Protein AF-A0A5C8PMZ1-F1 (afdb_monomer)

Structure (mmCIF, N/CA/C/O backbone):
data_AF-A0A5C8PMZ1-F1
#
_entry.id   AF-A0A5C8PMZ1-F1
#
loop_
_atom_site.group_PDB
_atom_site.id
_atom_site.type_symbol
_atom_site.label_atom_id
_atom_site.label_alt_id
_atom_site.label_comp_id
_atom_site.label_asym_id
_atom_site.label_entity_id
_atom_site.label_seq_id
_atom_site.pdbx_PDB_ins_code
_atom_site.Cartn_x
_atom_site.Cartn_y
_atom_site.Cartn_z
_atom_site.occupancy
_atom_site.B_iso_or_equiv
_atom_site.auth_seq_id
_atom_site.auth_comp_id
_atom_site.auth_asym_id
_atom_site.auth_atom_id
_atom_site.pdbx_PDB_model_num
ATOM 1 N N . MET A 1 1 ? -21.358 4.748 20.306 1.00 49.72 1 MET A N 1
ATOM 2 C CA . MET A 1 1 ? -20.376 3.759 19.814 1.00 49.72 1 MET A CA 1
ATOM 3 C C . MET A 1 1 ? -20.129 4.029 18.345 1.00 49.72 1 MET A C 1
ATOM 5 O O . MET A 1 1 ? -21.084 4.025 17.579 1.00 49.72 1 MET A O 1
ATOM 9 N N . THR A 1 2 ? -18.891 4.306 17.953 1.00 74.19 2 THR A N 1
ATOM 10 C CA . THR A 1 2 ? -18.502 4.317 16.539 1.00 74.19 2 THR A CA 1
ATOM 11 C C . THR A 1 2 ? -18.421 2.866 16.074 1.00 74.19 2 THR A C 1
ATOM 13 O O . THR A 1 2 ? -17.694 2.075 16.670 1.00 74.19 2 THR A O 1
ATOM 16 N N . MET A 1 3 ? -19.204 2.492 15.061 1.00 82.75 3 MET A N 1
ATOM 17 C CA . MET A 1 3 ? -19.118 1.159 14.459 1.00 82.75 3 MET A CA 1
ATOM 18 C C . MET A 1 3 ? -17.757 1.004 13.779 1.00 82.75 3 MET A C 1
ATOM 20 O O . MET A 1 3 ? -17.374 1.841 12.959 1.00 82.75 3 MET A O 1
ATOM 24 N N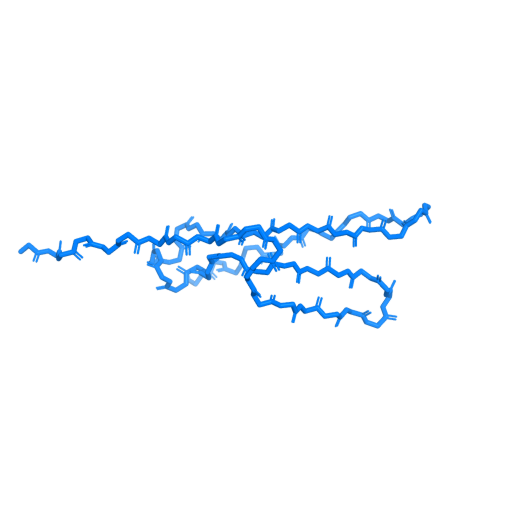 . SER A 1 4 ? -17.024 -0.055 14.119 1.00 83.62 4 SER A N 1
ATOM 25 C CA . SER A 1 4 ? -15.806 -0.422 13.404 1.00 83.62 4 SER A CA 1
ATOM 26 C C . SER A 1 4 ? -16.160 -1.000 12.033 1.00 83.62 4 SER A C 1
ATOM 28 O O . SER A 1 4 ? -17.162 -1.696 11.865 1.00 83.62 4 SER A O 1
ATOM 30 N N . LYS A 1 5 ? -15.327 -0.706 11.031 1.00 85.62 5 LYS A N 1
ATOM 31 C CA . LYS A 1 5 ? -15.461 -1.238 9.673 1.00 85.62 5 LYS A CA 1
ATOM 32 C C . LYS A 1 5 ? -14.206 -2.028 9.324 1.00 85.62 5 LYS A C 1
ATOM 34 O O . LYS A 1 5 ? -13.106 -1.486 9.367 1.00 85.62 5 LYS A O 1
ATOM 39 N N . GLY A 1 6 ? -14.376 -3.301 8.976 1.00 88.88 6 GLY A N 1
ATOM 40 C CA . GLY A 1 6 ? -13.295 -4.128 8.442 1.00 88.88 6 GLY A CA 1
ATOM 41 C C . GLY A 1 6 ? -12.991 -3.790 6.980 1.00 88.88 6 GLY A C 1
ATOM 42 O O . GLY A 1 6 ? -13.886 -3.398 6.228 1.00 88.88 6 GLY A O 1
ATOM 43 N N . VAL A 1 7 ? -11.734 -3.973 6.574 1.00 87.56 7 VAL A N 1
ATOM 44 C CA . VAL A 1 7 ? -11.284 -3.843 5.180 1.00 87.56 7 VAL A CA 1
ATOM 45 C C . VAL A 1 7 ? -10.652 -5.166 4.754 1.00 87.56 7 VAL A C 1
ATOM 47 O O . VAL A 1 7 ? -9.781 -5.687 5.446 1.00 87.56 7 VAL A O 1
ATOM 50 N N . VAL A 1 8 ? -11.090 -5.710 3.616 1.00 91.62 8 VAL A N 1
ATOM 51 C CA . VAL A 1 8 ? -10.504 -6.903 2.987 1.00 91.62 8 VAL A CA 1
ATOM 52 C C . VAL A 1 8 ? -9.856 -6.475 1.680 1.00 91.62 8 VAL A C 1
ATOM 54 O O . VAL A 1 8 ? -10.516 -5.881 0.829 1.00 91.62 8 VAL A O 1
ATOM 57 N N . VAL A 1 9 ? -8.569 -6.784 1.518 1.00 90.00 9 VAL A N 1
ATOM 58 C CA . VAL A 1 9 ? -7.818 -6.493 0.293 1.00 90.00 9 VAL A CA 1
ATOM 59 C C . VAL A 1 9 ? -7.401 -7.817 -0.348 1.00 90.00 9 VAL A C 1
ATOM 61 O O . VAL A 1 9 ? -6.592 -8.534 0.244 1.00 90.00 9 VAL A O 1
ATOM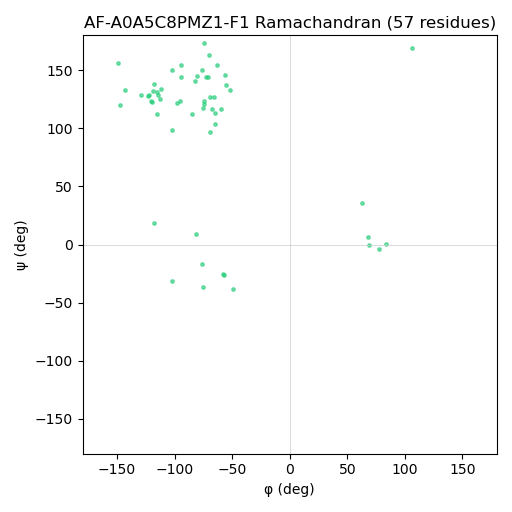 64 N N . PRO A 1 10 ? -7.941 -8.174 -1.526 1.00 92.44 10 PRO A N 1
ATOM 65 C CA . PRO A 1 10 ? -7.525 -9.381 -2.230 1.00 92.44 10 PRO A CA 1
ATOM 66 C C . PRO A 1 10 ? -6.095 -9.234 -2.785 1.00 92.44 10 PRO A C 1
ATOM 68 O O . PRO A 1 10 ? -5.596 -8.111 -2.917 1.00 92.44 10 PRO A O 1
ATOM 71 N N . P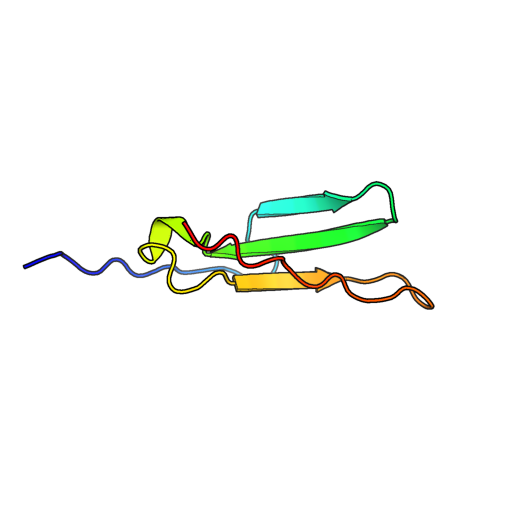RO A 1 11 ? -5.427 -10.341 -3.152 1.00 91.38 11 PRO A N 1
ATOM 72 C CA . PRO A 1 11 ? -4.128 -10.299 -3.822 1.00 91.38 11 PRO A CA 1
ATOM 73 C C . PRO A 1 11 ? -4.143 -9.393 -5.062 1.00 91.38 11 PRO A C 1
ATOM 75 O O . PRO A 1 11 ? -5.068 -9.459 -5.869 1.00 91.38 11 PRO A O 1
ATOM 78 N N . GLY A 1 12 ? -3.138 -8.520 -5.193 1.00 87.75 12 GLY A N 1
ATOM 79 C CA . GLY A 1 12 ? -3.059 -7.524 -6.274 1.00 87.75 12 GLY A CA 1
ATOM 80 C C . GLY A 1 12 ? -4.097 -6.394 -6.199 1.00 87.75 12 GLY A C 1
ATOM 81 O O . GLY A 1 12 ? -4.103 -5.513 -7.056 1.00 87.75 12 GLY A O 1
ATOM 82 N N . GLY A 1 13 ? -4.971 -6.407 -5.190 1.00 90.56 13 GLY A N 1
ATOM 83 C CA . GLY A 1 13 ? -5.954 -5.364 -4.941 1.00 90.56 13 GLY A CA 1
ATOM 84 C C . GLY A 1 13 ? -5.349 -4.091 -4.347 1.00 90.56 13 GLY A C 1
ATOM 85 O O . GLY A 1 13 ? -4.184 -4.030 -3.955 1.00 90.56 13 GLY A O 1
ATOM 86 N N . GLY A 1 14 ? -6.193 -3.069 -4.242 1.00 91.25 14 GLY A N 1
ATOM 87 C CA . GLY A 1 14 ? -5.798 -1.723 -3.837 1.00 91.25 14 GLY A CA 1
ATOM 88 C C . GLY A 1 14 ? -5.791 -0.753 -5.015 1.00 91.25 14 GLY A C 1
ATOM 89 O O . GLY A 1 14 ? -5.929 -1.136 -6.177 1.00 91.25 14 GLY A O 1
ATOM 90 N N . ARG A 1 15 ? -5.671 0.541 -4.716 1.00 92.19 15 ARG A N 1
ATOM 91 C CA . ARG A 1 15 ? -5.611 1.580 -5.745 1.00 92.19 15 ARG A CA 1
ATOM 92 C C . ARG A 1 15 ? -4.178 1.728 -6.234 1.00 92.19 15 ARG A C 1
ATOM 94 O O . ARG A 1 15 ? -3.324 2.203 -5.489 1.00 92.19 15 ARG A O 1
ATOM 101 N N . ARG A 1 16 ? -3.943 1.357 -7.490 1.00 93.25 16 ARG A N 1
ATOM 102 C CA . ARG A 1 16 ? -2.662 1.554 -8.169 1.00 93.25 16 ARG A CA 1
ATOM 103 C C . ARG A 1 16 ? -2.419 3.043 -8.422 1.00 93.25 16 ARG A C 1
ATOM 105 O O . ARG A 1 16 ? -3.275 3.725 -8.984 1.00 93.25 16 ARG A O 1
ATOM 112 N N . LEU A 1 17 ? -1.265 3.529 -7.988 1.00 90.31 17 LEU A N 1
ATOM 113 C CA . LEU A 1 17 ? -0.746 4.867 -8.239 1.00 90.31 17 LEU A CA 1
ATOM 114 C C . LEU A 1 17 ? 0.615 4.702 -8.908 1.00 90.31 17 LEU A C 1
ATOM 116 O O . LEU A 1 17 ? 1.467 3.975 -8.400 1.00 90.31 17 LEU A O 1
ATOM 120 N N . GLU A 1 18 ? 0.806 5.354 -10.044 1.00 90.56 18 GLU A N 1
ATOM 121 C CA . GLU A 1 18 ? 2.067 5.324 -10.781 1.00 90.56 18 GLU A CA 1
ATOM 122 C C . GLU A 1 18 ? 2.709 6.701 -10.708 1.00 90.56 18 GLU A C 1
ATOM 124 O O . GLU A 1 18 ? 2.039 7.720 -10.885 1.00 90.56 18 GLU A O 1
ATOM 129 N N . GLU A 1 19 ? 4.004 6.730 -10.418 1.00 84.44 19 GLU A N 1
ATOM 130 C CA . GLU A 1 19 ? 4.779 7.963 -10.387 1.00 84.44 19 GLU A CA 1
ATOM 131 C C . GLU A 1 19 ? 5.619 8.095 -11.653 1.00 84.44 19 GLU A C 1
ATOM 133 O O . GLU A 1 19 ? 6.070 7.103 -12.227 1.00 84.44 19 GLU A O 1
ATOM 138 N N . ALA A 1 20 ? 5.878 9.335 -12.074 1.00 83.19 20 ALA A N 1
ATOM 139 C CA . AL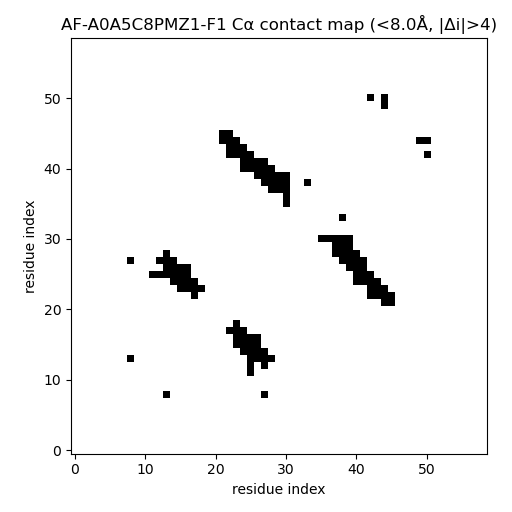A A 1 20 ? 6.675 9.617 -13.269 1.00 83.19 20 ALA A CA 1
ATOM 140 C C . ALA A 1 20 ? 8.093 9.012 -13.207 1.00 83.19 20 ALA A C 1
ATOM 142 O O . ALA A 1 20 ? 8.685 8.707 -14.236 1.00 83.19 20 ALA A O 1
ATOM 143 N N . SER A 1 21 ? 8.628 8.796 -12.003 1.00 84.19 21 SER A N 1
ATOM 144 C CA . SER A 1 21 ? 9.911 8.131 -11.752 1.00 84.19 21 SER A CA 1
ATOM 145 C C . SER A 1 21 ? 9.847 6.593 -11.790 1.00 84.19 21 SER A C 1
ATOM 147 O O . SER A 1 21 ? 10.827 5.930 -11.455 1.00 84.19 21 SER A O 1
ATOM 149 N N . GLY A 1 22 ? 8.720 6.009 -12.210 1.00 87.88 22 GLY A N 1
ATOM 150 C CA . GLY A 1 22 ? 8.560 4.572 -12.448 1.00 87.88 22 GLY A CA 1
ATOM 151 C C . GLY A 1 22 ? 8.230 3.738 -11.208 1.00 87.88 22 GLY A C 1
ATOM 152 O O . GLY A 1 22 ? 8.086 2.521 -11.316 1.00 87.88 22 GLY A O 1
ATOM 153 N N . GLN A 1 23 ? 8.102 4.350 -10.027 1.00 90.94 23 GLN A N 1
ATOM 154 C CA . GLN A 1 23 ? 7.578 3.663 -8.848 1.00 90.94 23 GLN A CA 1
ATOM 155 C C . GLN A 1 23 ? 6.083 3.409 -9.012 1.00 90.94 23 GLN A C 1
ATOM 157 O O . GLN A 1 23 ? 5.335 4.249 -9.517 1.00 90.94 23 GLN A O 1
ATOM 162 N N . VAL A 1 24 ? 5.650 2.261 -8.503 1.00 92.44 24 VAL A N 1
ATOM 163 C CA . VAL A 1 24 ? 4.238 1.895 -8.426 1.00 92.44 24 VAL A CA 1
ATOM 164 C C . VAL A 1 24 ? 3.876 1.708 -6.962 1.00 92.44 24 VAL A C 1
ATOM 166 O O . VAL A 1 24 ? 4.590 1.032 -6.220 1.00 92.44 24 VAL A O 1
ATOM 169 N N . MET A 1 25 ? 2.768 2.308 -6.539 1.00 92.00 25 MET A N 1
ATOM 170 C CA . MET A 1 25 ? 2.193 2.113 -5.213 1.00 92.00 25 MET A CA 1
ATOM 171 C C . MET A 1 25 ? 0.830 1.438 -5.337 1.00 92.00 25 MET A C 1
ATOM 173 O O . MET A 1 25 ? -0.031 1.907 -6.080 1.00 92.00 25 MET A O 1
ATOM 177 N N . SER A 1 26 ? 0.601 0.380 -4.564 1.00 94.25 26 SER A N 1
ATOM 178 C CA . SER A 1 26 ? -0.721 -0.234 -4.405 1.00 94.25 26 SER A CA 1
ATOM 179 C C . SER A 1 26 ? -1.302 0.201 -3.065 1.00 94.25 26 SER A C 1
ATOM 181 O O . SER A 1 26 ? -0.938 -0.334 -2.018 1.00 94.25 26 SER A O 1
ATOM 183 N N . MET A 1 27 ? -2.179 1.209 -3.081 1.00 93.19 27 MET A N 1
ATOM 184 C CA . MET A 1 27 ? -2.794 1.766 -1.874 1.00 93.19 27 MET A CA 1
ATOM 185 C C . MET A 1 27 ? -3.881 0.833 -1.336 1.00 93.19 27 MET A C 1
ATOM 187 O O . MET A 1 27 ? -4.891 0.603 -2.004 1.00 93.19 27 MET A O 1
ATOM 191 N N . LYS A 1 28 ? -3.684 0.322 -0.119 1.00 93.19 28 LYS A N 1
ATOM 192 C CA . LYS A 1 28 ? -4.564 -0.664 0.527 1.00 93.19 28 LYS A CA 1
ATOM 193 C C . LYS A 1 28 ? -5.476 -0.050 1.584 1.00 93.19 28 LYS A C 1
ATOM 195 O O . LYS A 1 28 ? -6.584 -0.536 1.773 1.00 93.19 28 LYS A O 1
ATOM 200 N N . LEU A 1 29 ? -5.009 1.002 2.256 1.00 92.12 29 LEU A N 1
ATOM 201 C CA . LEU A 1 29 ? -5.763 1.723 3.278 1.00 92.12 29 LEU A CA 1
ATOM 202 C C . LEU A 1 29 ? -5.368 3.196 3.264 1.00 92.12 29 LEU A C 1
ATOM 204 O O . LEU A 1 29 ? -4.202 3.523 3.492 1.00 92.12 29 LEU A O 1
ATOM 208 N N . PHE A 1 30 ? -6.330 4.081 3.019 1.00 89.50 30 PHE A N 1
ATOM 209 C CA . PHE A 1 30 ? -6.106 5.520 3.093 1.00 89.50 30 PHE A CA 1
ATOM 210 C C . PHE A 1 30 ? -6.210 5.996 4.545 1.00 89.50 30 PHE A C 1
ATOM 212 O O . PHE A 1 30 ? -7.136 5.607 5.252 1.00 89.50 30 PHE A O 1
ATOM 219 N N . GLY A 1 31 ? -5.345 6.929 4.962 1.00 90.38 31 GLY A N 1
ATOM 220 C CA . GLY A 1 31 ? -5.374 7.517 6.310 1.00 90.38 31 GLY A CA 1
ATOM 221 C C . GLY A 1 31 ? -6.755 8.002 6.756 1.00 90.38 31 GLY A C 1
ATOM 222 O O . GLY A 1 31 ? -7.170 7.757 7.884 1.00 90.38 31 GLY A O 1
ATOM 223 N N . ARG A 1 32 ? -7.546 8.594 5.853 1.00 89.25 32 ARG A N 1
ATOM 224 C CA . ARG A 1 32 ? -8.922 9.034 6.158 1.00 89.25 32 ARG A CA 1
ATOM 225 C C . ARG A 1 32 ? -9.842 7.920 6.670 1.00 89.25 32 ARG A C 1
ATOM 227 O O . ARG A 1 32 ? -10.792 8.209 7.385 1.00 89.25 32 ARG A O 1
ATOM 234 N N . GLU A 1 33 ? -9.574 6.667 6.313 1.00 88.81 33 GLU A N 1
ATOM 235 C CA . GLU A 1 33 ? -10.358 5.506 6.751 1.00 88.81 33 GLU A CA 1
ATOM 236 C C . GLU A 1 33 ? -10.048 5.112 8.202 1.00 88.81 33 GLU A C 1
ATOM 238 O O . GLU A 1 33 ? -10.837 4.413 8.829 1.00 88.81 33 GLU A O 1
ATOM 243 N N . THR A 1 34 ? -8.930 5.591 8.751 1.00 88.94 34 THR A N 1
ATOM 244 C CA . THR A 1 34 ? -8.455 5.308 10.113 1.00 88.94 34 THR A CA 1
ATOM 245 C C . THR A 1 34 ? -8.374 6.566 10.980 1.00 88.94 34 THR A C 1
ATOM 247 O O . THR A 1 34 ? -7.664 6.588 11.986 1.00 88.94 34 THR A O 1
ATOM 250 N N . GLY A 1 35 ? -9.059 7.650 10.595 1.00 89.25 35 GLY A N 1
ATOM 251 C CA . GLY A 1 35 ? -8.954 8.930 11.304 1.00 89.25 35 GLY A CA 1
ATOM 252 C C . GLY A 1 35 ? -7.541 9.522 11.254 1.00 89.25 35 GLY A C 1
ATOM 253 O O . GLY A 1 35 ? -7.084 10.106 12.226 1.00 89.25 35 GLY A O 1
ATOM 254 N N . GLN A 1 36 ? -6.847 9.338 10.130 1.00 89.50 36 GLN A N 1
ATOM 255 C CA . GLN A 1 36 ? -5.463 9.756 9.864 1.00 89.50 36 GLN A CA 1
ATOM 256 C C . GLN A 1 36 ? -4.381 9.023 10.669 1.00 89.50 36 GLN A C 1
ATOM 258 O O . GLN A 1 36 ? -3.209 9.367 10.556 1.00 89.50 36 GLN A O 1
ATOM 263 N N . SER A 1 37 ? -4.732 7.989 11.438 1.00 89.44 37 SER A N 1
ATOM 264 C CA . SER A 1 37 ? -3.760 7.276 12.277 1.00 89.44 37 SER A CA 1
ATOM 265 C C . SER A 1 37 ? -2.832 6.344 11.489 1.00 89.44 37 SER A C 1
ATOM 267 O O . SER A 1 37 ? -1.657 6.219 11.825 1.00 89.44 37 SER A O 1
ATOM 269 N N . VAL A 1 38 ? -3.334 5.685 10.437 1.00 89.94 38 VAL A N 1
ATOM 270 C CA . VAL A 1 38 ? -2.585 4.680 9.665 1.00 89.94 38 VAL A CA 1
ATOM 271 C C . VAL A 1 38 ? -2.914 4.762 8.177 1.00 89.94 38 VAL A C 1
ATOM 273 O O . VAL A 1 38 ? -4.079 4.748 7.787 1.00 89.94 38 VAL A O 1
ATOM 276 N N . THR A 1 39 ? -1.872 4.757 7.344 1.00 91.44 39 THR A N 1
ATOM 277 C CA . THR A 1 39 ? -1.948 4.533 5.892 1.00 91.44 39 THR A CA 1
ATOM 278 C C . THR A 1 39 ? -1.153 3.274 5.546 1.00 91.44 39 THR A C 1
ATOM 280 O O . THR A 1 39 ? -0.059 3.087 6.075 1.00 91.44 39 THR A O 1
ATOM 283 N N . LEU A 1 40 ? -1.676 2.422 4.658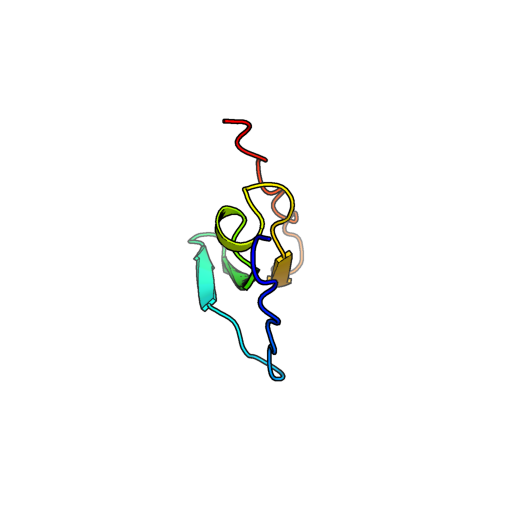 1.00 91.94 40 LEU A N 1
ATOM 284 C CA . LEU A 1 40 ? -1.008 1.188 4.227 1.00 91.94 40 LEU A CA 1
ATOM 285 C C . LEU A 1 40 ? -0.965 1.091 2.702 1.00 91.94 40 LEU A C 1
ATOM 287 O O . LEU A 1 40 ? -1.995 1.181 2.030 1.00 91.94 40 LEU A O 1
ATOM 291 N N . PHE A 1 41 ? 0.224 0.840 2.163 1.00 92.44 41 PHE A N 1
ATOM 292 C CA . PHE A 1 41 ? 0.457 0.613 0.742 1.00 92.44 41 PHE A CA 1
ATOM 293 C C . PHE A 1 41 ? 1.635 -0.341 0.541 1.00 92.44 41 PHE A C 1
ATOM 295 O O . PHE A 1 41 ? 2.513 -0.451 1.394 1.00 92.44 41 PHE A O 1
ATOM 302 N N . GLU A 1 42 ? 1.662 -1.012 -0.603 1.00 93.31 42 GLU A N 1
ATOM 303 C CA . GLU A 1 42 ? 2.873 -1.658 -1.115 1.00 93.31 42 GLU A CA 1
ATOM 304 C C . GLU A 1 42 ? 3.572 -0.706 -2.076 1.00 93.31 42 GLU A C 1
ATOM 306 O O . GLU A 1 42 ? 2.902 0.010 -2.822 1.00 93.31 42 GLU A O 1
ATOM 311 N N . GLN A 1 43 ? 4.903 -0.712 -2.080 1.00 92.44 43 GLN A N 1
ATOM 312 C CA . GLN A 1 43 ? 5.696 0.047 -3.039 1.00 92.44 43 GLN A CA 1
ATOM 313 C C . GLN A 1 43 ? 6.586 -0.896 -3.844 1.00 92.44 43 GLN A C 1
ATOM 315 O O . GLN A 1 43 ? 7.416 -1.609 -3.284 1.00 92.44 43 GLN A O 1
ATOM 320 N N . THR A 1 44 ? 6.450 -0.851 -5.165 1.00 93.25 44 THR A N 1
ATOM 321 C CA . THR A 1 44 ? 7.405 -1.443 -6.102 1.00 93.25 44 THR A CA 1
ATOM 322 C C . THR A 1 44 ? 8.340 -0.344 -6.586 1.00 93.25 44 THR A C 1
ATOM 324 O O . THR A 1 44 ? 7.901 0.671 -7.131 1.00 93.25 44 THR A O 1
ATOM 327 N N . VAL A 1 45 ? 9.637 -0.536 -6.355 1.00 92.94 45 VAL A N 1
ATOM 328 C CA . VAL A 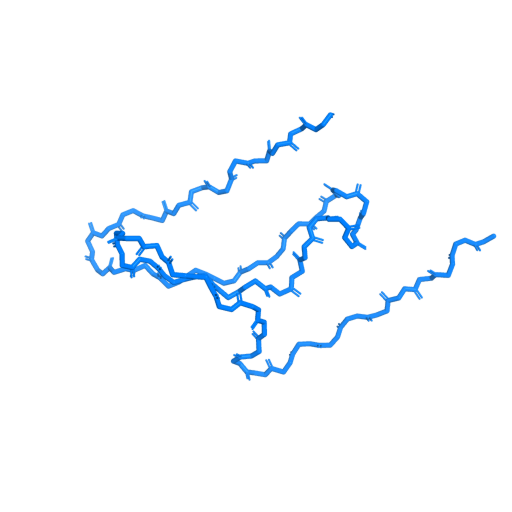1 45 ? 10.684 0.445 -6.658 1.00 92.94 45 VAL A CA 1
ATOM 329 C C . VAL A 1 45 ? 11.587 -0.127 -7.752 1.00 92.94 45 VAL A C 1
ATOM 331 O O . VAL A 1 45 ? 12.059 -1.255 -7.593 1.00 92.94 45 VA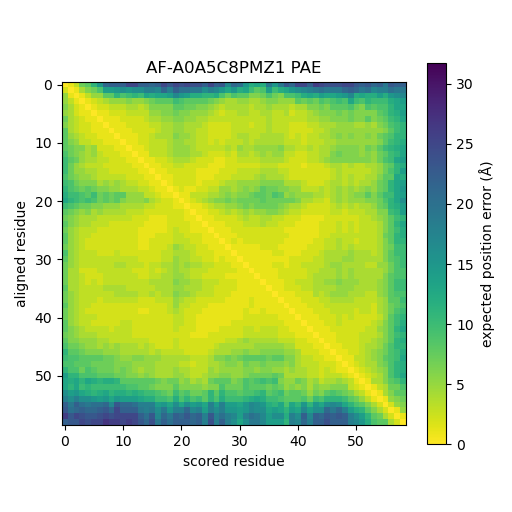L A O 1
ATOM 334 N N . PRO A 1 46 ? 11.848 0.613 -8.846 1.00 91.75 46 PRO A N 1
ATOM 335 C CA . PRO A 1 46 ? 12.811 0.187 -9.853 1.00 91.75 46 PRO A CA 1
ATOM 336 C C . PRO A 1 46 ? 14.194 -0.071 -9.248 1.00 91.75 46 PRO A C 1
ATOM 338 O O . PRO A 1 46 ? 14.624 0.626 -8.324 1.00 91.75 46 PRO A O 1
ATOM 341 N N . ALA A 1 47 ? 14.917 -1.051 -9.792 1.00 92.44 47 ALA A N 1
ATOM 342 C CA . ALA A 1 47 ? 16.273 -1.355 -9.347 1.00 92.44 47 ALA A CA 1
ATOM 343 C C . ALA A 1 47 ? 17.172 -0.105 -9.418 1.00 92.44 47 ALA A C 1
ATOM 345 O O . ALA A 1 47 ? 17.101 0.676 -10.365 1.00 92.44 47 ALA A O 1
ATOM 346 N N . GLY A 1 48 ? 17.998 0.103 -8.389 1.00 91.38 48 GLY A N 1
ATOM 347 C CA . GLY A 1 48 ? 18.877 1.274 -8.279 1.00 91.38 48 GLY A CA 1
ATOM 348 C C . GLY A 1 48 ? 18.188 2.576 -7.847 1.00 91.38 48 GLY A C 1
ATOM 349 O O . GLY A 1 48 ? 18.873 3.573 -7.630 1.00 91.38 48 GLY A O 1
ATOM 350 N N . SER A 1 49 ? 16.863 2.584 -7.672 1.00 88.06 49 SER A N 1
ATOM 351 C CA . SER A 1 49 ? 16.125 3.742 -7.155 1.00 88.06 49 SER A CA 1
ATOM 352 C C . SER A 1 49 ? 15.925 3.659 -5.643 1.00 88.06 49 SER A C 1
ATOM 354 O O . SER A 1 49 ? 15.889 2.579 -5.054 1.00 88.06 49 SER A O 1
ATOM 356 N N . LYS A 1 50 ? 15.759 4.816 -4.995 1.00 85.94 50 LYS A N 1
ATOM 357 C CA . LYS A 1 50 ? 15.377 4.876 -3.579 1.00 85.94 50 LYS A CA 1
ATOM 358 C C . LYS A 1 50 ? 13.872 4.667 -3.430 1.00 85.94 50 LYS A C 1
ATOM 360 O O . LYS A 1 50 ? 13.091 5.116 -4.272 1.00 85.94 50 LYS A O 1
ATOM 365 N N . SER A 1 51 ? 13.472 4.005 -2.345 1.00 83.69 51 SER A N 1
ATOM 366 C CA . SER A 1 51 ? 12.071 3.986 -1.932 1.00 83.69 51 SER A CA 1
ATOM 367 C C . SER A 1 51 ? 11.615 5.396 -1.575 1.00 83.69 51 SER A C 1
ATOM 369 O O . SER A 1 51 ? 12.414 6.272 -1.229 1.00 83.69 51 SER A O 1
ATOM 371 N N . ARG A 1 52 ? 10.308 5.623 -1.689 1.00 79.56 52 ARG A N 1
ATOM 372 C CA . ARG A 1 52 ? 9.724 6.918 -1.361 1.00 79.56 52 ARG A CA 1
ATOM 373 C C . ARG A 1 52 ? 9.227 6.847 0.069 1.00 79.56 52 ARG A C 1
ATOM 375 O O . ARG A 1 52 ? 8.391 6.012 0.396 1.00 79.56 52 ARG A O 1
ATOM 382 N N . GLN A 1 53 ? 9.705 7.754 0.909 1.00 78.06 53 GLN A N 1
ATOM 383 C CA . GLN A 1 53 ? 9.098 7.950 2.213 1.00 78.06 53 GLN A CA 1
ATOM 384 C C . GLN A 1 53 ? 7.779 8.700 2.020 1.00 78.06 53 GLN A C 1
ATOM 386 O O . GLN A 1 53 ? 7.747 9.780 1.423 1.00 78.06 53 GLN A O 1
ATOM 391 N N . LEU A 1 54 ? 6.677 8.115 2.492 1.00 72.12 54 LEU A N 1
ATOM 392 C CA . LEU 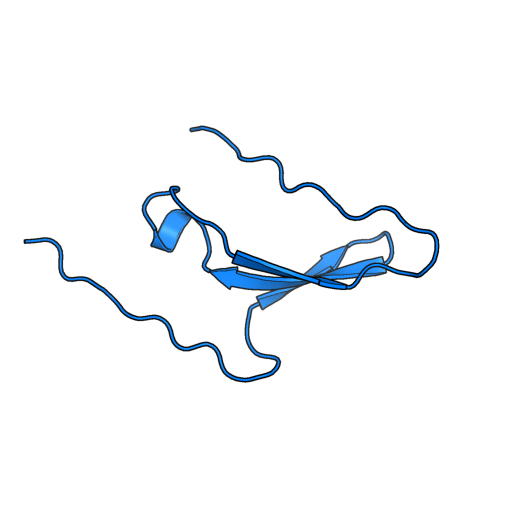A 1 54 ? 5.414 8.834 2.559 1.00 72.12 54 LEU A CA 1
ATOM 393 C C . LEU A 1 54 ? 5.578 9.934 3.613 1.00 72.12 54 LEU A C 1
ATOM 395 O O . LEU A 1 54 ? 5.818 9.638 4.783 1.00 72.12 54 LEU A O 1
ATOM 399 N N . ALA A 1 55 ? 5.483 11.198 3.203 1.00 65.94 55 ALA A N 1
ATOM 400 C CA . ALA A 1 55 ? 5.394 12.291 4.157 1.00 65.94 55 ALA A CA 1
ATOM 401 C C . ALA 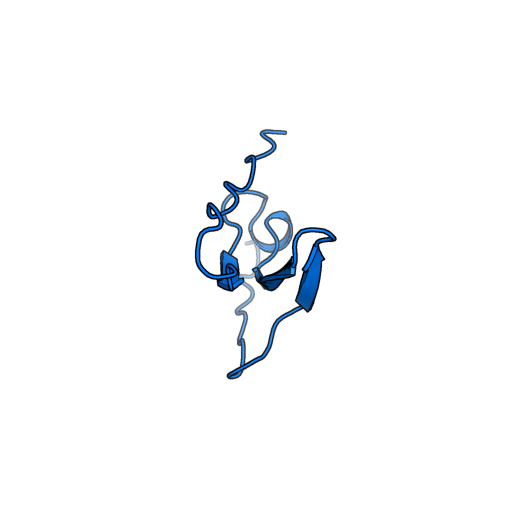A 1 55 ? 4.069 12.127 4.911 1.00 65.94 55 ALA A C 1
ATOM 403 O O . ALA A 1 55 ? 3.000 12.227 4.308 1.00 65.94 55 ALA A O 1
ATOM 404 N N . ALA A 1 56 ? 4.132 11.826 6.208 1.00 57.44 56 ALA A N 1
ATOM 405 C CA . ALA A 1 56 ? 2.962 11.916 7.062 1.00 57.44 56 ALA A CA 1
ATOM 406 C C . ALA A 1 56 ? 2.576 13.398 7.120 1.00 57.44 56 ALA A C 1
ATOM 408 O O . ALA A 1 56 ? 3.259 14.195 7.761 1.00 57.44 56 ALA A O 1
ATOM 409 N N . SER A 1 57 ? 1.530 13.798 6.400 1.00 53.16 57 SER A N 1
ATOM 410 C CA . SER A 1 57 ? 0.920 15.103 6.619 1.00 53.16 57 SER A CA 1
ATOM 411 C C . SER A 1 57 ? 0.228 15.042 7.978 1.00 53.16 57 SER A C 1
ATOM 413 O O . SER A 1 57 ? -0.874 14.503 8.085 1.00 53.16 57 SER A O 1
ATOM 415 N N . ALA A 1 58 ? 0.904 15.532 9.017 1.00 43.59 58 ALA A N 1
ATOM 416 C CA . ALA A 1 58 ? 0.235 15.931 10.244 1.00 43.59 58 ALA A CA 1
ATOM 417 C C . ALA A 1 58 ? -0.765 17.029 9.864 1.00 43.59 58 ALA A C 1
ATOM 419 O O . ALA A 1 58 ? -0.370 18.057 9.309 1.00 43.59 58 ALA A O 1
ATOM 420 N N . SER A 1 59 ? -2.052 16.748 10.061 1.00 50.78 59 SER A N 1
ATOM 421 C CA . SER A 1 59 ? -3.071 17.794 10.099 1.00 50.78 59 SER A CA 1
ATOM 422 C C . SER A 1 59 ? -3.053 18.481 11.452 1.00 50.78 59 SER A C 1
ATOM 424 O O . SER A 1 59 ? -2.668 17.820 12.442 1.00 50.78 59 SER A O 1
#

Radius of gyration: 13.61 Å; Cα contacts (8 Å, |Δi|>4): 64; chains: 1; bounding box: 39×28×33 Å

Secondary structure (DSSP, 8-state):
-PPP------TT-SEEEE-TTS-EEEEEE-GGGGTTS--EEEEE--TTPPPPPP-----

Solvent-accessible surface area (backbone atoms only — not comparable to full-atom values): 4080 Å² total; per-residue (Å²): 132,85,82,85,79,89,84,86,76,59,91,93,47,52,53,77,43,78,46,97,88,62,34,38,33,32,38,69,41,58,27,78,82,52,77,63,74,49,68,43,65,50,77,50,61,52,89,95,57,78,80,81,79,80,79,79,79,81,128

Foldseek 3Di:
DPDDDDFDADVVAADWDADPQGKIKRWRDDCVSVVNPDTDIDIDDPPPDDDDDDPSPDD

Sequence (59 aa):
MTMSKGVVVPPGGGRRLEEASGQVMSMKLFGRETGQSVTLFEQTVPAGSKSRQLAASAS

Mean predicted aligned error: 5.59 Å

pLDDT: mean 85.22, std 11.81, range [43.59, 94.25]

Organism: NCBI:txid2586908